Protein AF-A0A850T5Y8-F1 (afdb_monomer_lite)

Secondary structure (DSSP, 8-state):
-HHHHHHHHHHHHHHHHHHHHHHHHHH-TTT-SHHHHHHHHHHHHHHHHHIIIIIHHHHS-S---B-HHHHHHHHHHHHHHHTHHHHHHHHHHHHHHHHHHHHSGGGHHHHHHTBTTS--TT------------TT-----

pLDDT: mean 73.21, std 13.97, range [44.09, 94.5]

Sequence (141 aa):
LLIFALNFIPIVGAISAISLPVILSLVQPEGGGVKTALLALVLLVGAEQTMSSAIEPRLIGKSLNLSPFVILLSLAVWGSLWGFAGMLLAVPITVTVMIILTQFETTRPIAVMLSDSGEIAAIKHAPLRPAQQPPGALGDG

Foldseek 3Di:
DVLLCVLVCVVVVLCCQLVVVLVCLCVDDPRRRPVVSVVSNCVSVVVVCCCVVPVVCVVVPDDPQFDVVQLVVLLVVQCVVPHPSRNSCSVVVSVVVLVVLCVDPVSLVVSLVRGPHSDDPVDPPPPPPPPPPDPDPDDDD

Structure (mmCIF, N/CA/C/O backbone):
data_AF-A0A850T5Y8-F1
#
_entry.id   AF-A0A850T5Y8-F1
#
loop_
_atom_site.group_PDB
_atom_site.id
_atom_site.type_symbol
_atom_site.label_atom_id
_atom_site.label_alt_id
_atom_site.label_comp_id
_atom_site.label_asym_id
_atom_site.label_entity_id
_atom_site.label_seq_id
_atom_site.pdbx_PDB_ins_code
_atom_site.Cartn_x
_atom_site.Cartn_y
_atom_site.Cartn_z
_atom_site.occupancy
_atom_site.B_iso_or_equiv
_atom_site.auth_seq_id
_atom_site.auth_comp_id
_atom_site.auth_asym_id
_atom_site.auth_atom_id
_atom_site.pdbx_PDB_model_num
ATOM 1 N N . LEU A 1 1 ? -12.918 14.336 2.080 1.00 56.47 1 LEU A N 1
ATOM 2 C CA . LEU A 1 1 ? -12.061 14.752 0.944 1.00 56.47 1 LEU A CA 1
ATOM 3 C C . LEU A 1 1 ? -10.573 14.559 1.246 1.00 56.47 1 LEU A C 1
ATOM 5 O O . LEU A 1 1 ? -9.941 13.811 0.519 1.00 56.47 1 LEU A O 1
ATOM 9 N N . LEU A 1 2 ? -10.036 15.108 2.347 1.00 59.91 2 LEU A N 1
ATOM 10 C CA . LEU A 1 2 ? -8.633 14.879 2.750 1.00 59.91 2 LEU A CA 1
ATOM 11 C C . LEU A 1 2 ? -8.287 13.391 2.949 1.00 59.91 2 LEU A C 1
ATOM 13 O O . LEU A 1 2 ? -7.359 12.910 2.323 1.00 59.91 2 LEU A O 1
ATOM 17 N N . ILE A 1 3 ? -9.071 12.634 3.724 1.00 64.06 3 ILE A N 1
ATOM 18 C CA . ILE A 1 3 ? -8.838 11.186 3.948 1.00 64.06 3 ILE A CA 1
ATOM 19 C C . ILE A 1 3 ? -8.867 10.383 2.635 1.00 64.06 3 ILE A C 1
ATOM 21 O O . ILE A 1 3 ? -8.060 9.482 2.438 1.00 64.06 3 ILE A O 1
ATOM 25 N N . PHE A 1 4 ? -9.769 10.741 1.720 1.00 66.19 4 PHE A N 1
ATOM 26 C CA . PHE A 1 4 ? -9.843 10.148 0.384 1.00 66.19 4 PHE A CA 1
ATOM 27 C C . PHE A 1 4 ? -8.575 10.446 -0.429 1.00 66.19 4 PHE A C 1
ATOM 29 O O . PHE A 1 4 ? -7.969 9.526 -0.969 1.00 66.19 4 PHE A O 1
ATOM 36 N N . ALA A 1 5 ? -8.130 11.706 -0.451 1.00 71.69 5 ALA A N 1
ATOM 37 C CA . ALA A 1 5 ? -6.886 12.088 -1.111 1.00 71.69 5 ALA A CA 1
ATOM 38 C C . ALA A 1 5 ? -5.684 11.343 -0.506 1.00 71.69 5 ALA A C 1
ATOM 40 O O . ALA A 1 5 ? -4.894 10.761 -1.238 1.00 71.69 5 ALA A O 1
ATOM 41 N N . LEU A 1 6 ? -5.591 11.271 0.825 1.00 68.44 6 LEU A N 1
ATOM 42 C CA . LEU A 1 6 ? -4.498 10.602 1.532 1.00 68.44 6 LEU A CA 1
ATOM 43 C C . LEU A 1 6 ? -4.461 9.082 1.327 1.00 68.44 6 LEU A C 1
ATOM 45 O O . LEU A 1 6 ? -3.387 8.515 1.450 1.00 68.44 6 LEU A O 1
ATOM 49 N N . ASN A 1 7 ? -5.583 8.412 1.042 1.00 68.06 7 ASN A N 1
ATOM 50 C CA . ASN A 1 7 ? -5.595 6.965 0.777 1.00 68.06 7 ASN A CA 1
ATOM 51 C C . ASN A 1 7 ? -5.276 6.650 -0.696 1.00 68.06 7 ASN A C 1
ATOM 53 O O . ASN A 1 7 ? -4.631 5.655 -1.012 1.00 68.06 7 ASN A O 1
ATOM 57 N N . PHE A 1 8 ? -5.666 7.547 -1.602 1.00 73.44 8 PHE A N 1
ATOM 58 C CA . PHE A 1 8 ? -5.403 7.402 -3.031 1.00 73.44 8 PHE A CA 1
ATOM 59 C C . PHE A 1 8 ? -3.957 7.769 -3.404 1.00 73.44 8 PHE A C 1
ATOM 61 O O . PHE A 1 8 ? -3.374 7.134 -4.278 1.00 73.44 8 PHE A O 1
ATOM 68 N N . ILE A 1 9 ? -3.358 8.756 -2.722 1.00 78.62 9 ILE A N 1
ATOM 69 C CA . ILE A 1 9 ? -1.981 9.221 -2.967 1.00 78.62 9 ILE A CA 1
ATOM 70 C C . ILE A 1 9 ? -0.934 8.101 -2.816 1.00 78.62 9 ILE A C 1
ATOM 72 O O . ILE A 1 9 ? -0.105 7.991 -3.711 1.00 78.62 9 ILE A O 1
ATOM 76 N N . PRO A 1 10 ? -0.943 7.250 -1.774 1.00 74.06 10 PRO A N 1
ATOM 77 C CA . PRO A 1 10 ? 0.001 6.142 -1.647 1.00 74.06 10 PRO A CA 1
ATOM 78 C C . PRO A 1 10 ? -0.132 5.122 -2.777 1.00 74.06 10 PRO A C 1
ATOM 80 O O . PRO A 1 10 ? 0.865 4.744 -3.379 1.00 74.06 10 PRO A O 1
ATOM 83 N N . ILE A 1 11 ? -1.362 4.722 -3.117 1.00 78.12 11 ILE A N 1
ATOM 84 C CA . ILE A 1 11 ? -1.617 3.694 -4.137 1.00 78.12 11 ILE A CA 1
ATOM 85 C C . ILE A 1 11 ? -1.231 4.211 -5.525 1.00 78.12 11 ILE A C 1
ATOM 87 O O . ILE A 1 11 ? -0.486 3.564 -6.259 1.00 78.12 11 ILE A O 1
ATOM 91 N N . VAL A 1 12 ? -1.713 5.400 -5.890 1.00 83.31 12 VAL A N 1
ATOM 92 C CA . VAL A 1 12 ? -1.405 6.010 -7.189 1.00 83.31 12 VAL A CA 1
ATOM 93 C C . VAL A 1 12 ? 0.056 6.441 -7.256 1.00 83.31 12 VAL A C 1
ATOM 95 O O . VAL A 1 12 ? 0.698 6.279 -8.293 1.00 83.31 12 VAL A O 1
ATOM 98 N N . GLY A 1 13 ? 0.602 6.940 -6.150 1.00 82.44 13 GLY A N 1
ATOM 99 C CA . GLY A 1 13 ? 2.004 7.313 -6.003 1.00 82.44 13 GLY A CA 1
ATOM 100 C C . GLY A 1 13 ? 2.933 6.129 -6.241 1.00 82.44 13 GLY A C 1
ATOM 101 O O . GLY A 1 13 ? 3.791 6.222 -7.107 1.00 82.44 13 GLY A O 1
ATOM 102 N N . ALA A 1 14 ? 2.710 4.994 -5.576 1.00 84.81 14 ALA A N 1
ATOM 103 C CA . ALA A 1 14 ? 3.519 3.788 -5.761 1.00 84.81 14 ALA A CA 1
ATOM 104 C C . ALA A 1 14 ? 3.438 3.251 -7.201 1.00 84.81 14 ALA A C 1
ATOM 106 O O . ALA A 1 14 ? 4.459 2.987 -7.838 1.00 84.81 14 ALA A O 1
ATOM 107 N N . ILE A 1 15 ? 2.229 3.167 -7.774 1.00 88.44 15 ILE A N 1
ATOM 108 C CA . ILE A 1 15 ? 2.049 2.709 -9.162 1.00 88.44 15 ILE A CA 1
ATOM 109 C C . ILE A 1 15 ? 2.772 3.643 -10.138 1.00 88.44 15 ILE A C 1
ATOM 111 O O . ILE A 1 15 ? 3.470 3.177 -11.040 1.00 88.44 15 ILE A O 1
ATOM 115 N N . SER A 1 16 ? 2.625 4.958 -9.973 1.00 91.12 16 SER A N 1
ATOM 116 C CA . SER A 1 16 ? 3.268 5.948 -10.844 1.00 91.12 16 SER A CA 1
ATOM 117 C C . SER A 1 16 ? 4.789 5.997 -10.666 1.00 91.12 16 SER A C 1
ATOM 119 O O . SER A 1 16 ? 5.500 6.100 -11.663 1.00 91.12 16 SER A O 1
ATOM 121 N N . ALA A 1 17 ? 5.298 5.828 -9.443 1.00 90.31 17 ALA A N 1
ATOM 122 C CA . ALA A 1 17 ? 6.727 5.792 -9.137 1.00 90.31 17 ALA A CA 1
ATOM 123 C C . ALA A 1 17 ? 7.453 4.614 -9.802 1.00 90.31 17 ALA A C 1
ATOM 125 O O . ALA A 1 17 ? 8.621 4.746 -10.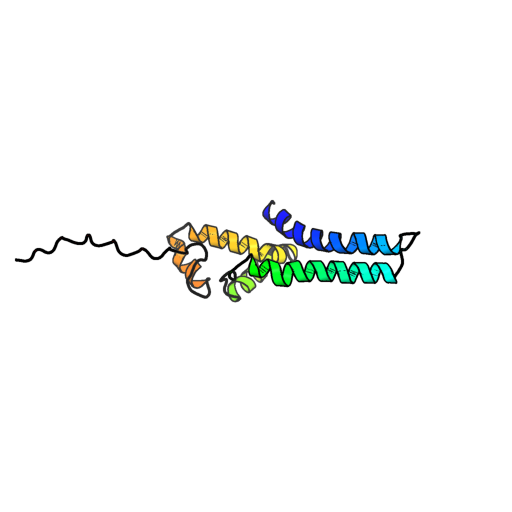155 1.00 90.31 17 ALA A O 1
ATOM 126 N N . ILE A 1 18 ? 6.773 3.484 -10.019 1.00 92.75 18 ILE A N 1
ATOM 127 C CA . ILE A 1 18 ? 7.354 2.319 -10.701 1.00 92.75 18 ILE A CA 1
ATOM 128 C C . ILE A 1 18 ? 7.084 2.366 -12.209 1.00 92.75 18 ILE A C 1
ATOM 130 O O . ILE A 1 18 ? 7.991 2.167 -13.017 1.00 92.75 18 ILE A O 1
ATOM 134 N N . SER A 1 19 ? 5.838 2.625 -12.613 1.00 92.81 19 SER A N 1
ATOM 135 C CA . SER A 1 19 ? 5.427 2.503 -14.019 1.00 92.81 19 SER A CA 1
ATOM 136 C C . SER A 1 19 ? 6.076 3.547 -14.928 1.00 92.81 19 SER A C 1
ATOM 138 O O . SER A 1 19 ? 6.539 3.190 -16.012 1.00 92.81 19 SER A O 1
ATOM 140 N N . LEU A 1 20 ? 6.167 4.811 -14.498 1.00 93.31 20 LEU A N 1
ATOM 141 C CA . LEU A 1 20 ? 6.739 5.878 -15.324 1.00 93.31 20 LEU A CA 1
ATOM 142 C C . LEU A 1 20 ? 8.220 5.614 -15.650 1.00 93.31 20 LEU A C 1
ATOM 144 O O . LEU A 1 20 ? 8.554 5.594 -16.837 1.00 93.31 20 LEU A O 1
ATOM 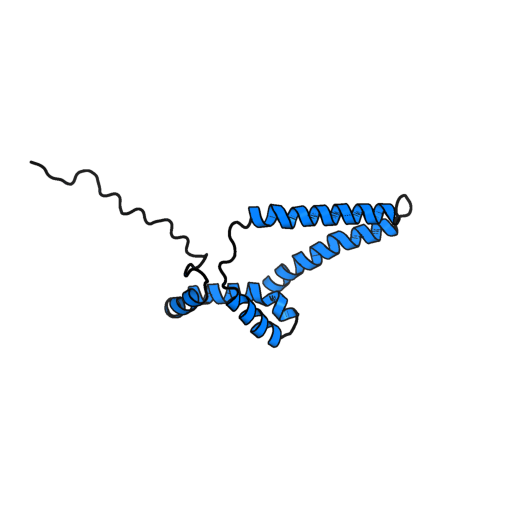148 N N . PRO A 1 21 ? 9.115 5.353 -14.674 1.00 91.56 21 PRO A N 1
ATOM 149 C CA . PRO A 1 21 ? 10.522 5.081 -14.971 1.00 91.56 21 PRO A CA 1
ATOM 150 C C . PRO A 1 21 ? 10.738 3.822 -15.813 1.00 91.56 21 PRO A C 1
ATOM 152 O O . PRO A 1 21 ? 11.615 3.808 -16.675 1.00 91.56 21 PRO A O 1
ATOM 155 N N . VAL A 1 22 ? 9.931 2.775 -15.608 1.00 93.31 22 VAL A N 1
ATOM 156 C CA . VAL A 1 22 ? 10.031 1.527 -16.381 1.00 93.31 22 VAL A CA 1
ATOM 157 C C . VAL A 1 22 ? 9.657 1.756 -17.846 1.00 93.31 22 VAL A C 1
ATOM 159 O O . VAL A 1 22 ? 10.384 1.311 -18.734 1.00 93.31 22 VAL A O 1
ATOM 162 N N . ILE A 1 23 ? 8.577 2.498 -18.115 1.00 93.44 23 ILE A N 1
ATOM 163 C CA . ILE A 1 23 ? 8.181 2.866 -19.483 1.00 93.44 23 ILE A CA 1
ATOM 164 C C . ILE A 1 23 ? 9.248 3.757 -20.125 1.00 93.44 23 ILE A C 1
ATOM 166 O O . ILE A 1 23 ? 9.643 3.516 -21.264 1.00 93.44 23 ILE A O 1
ATOM 170 N N . LEU A 1 24 ? 9.768 4.748 -19.396 1.00 91.81 24 LEU A N 1
ATOM 171 C CA . LEU A 1 24 ? 10.836 5.615 -19.900 1.00 91.81 24 LEU A CA 1
ATOM 172 C C . LEU A 1 24 ? 12.102 4.821 -20.249 1.00 91.81 24 LEU A C 1
ATOM 174 O O . LEU A 1 24 ? 12.710 5.073 -21.287 1.00 91.81 24 LEU A O 1
ATOM 178 N N . SER A 1 25 ? 12.452 3.810 -19.451 1.00 90.06 25 SER A N 1
ATOM 179 C CA . SER A 1 25 ? 13.601 2.938 -19.718 1.00 90.06 25 SER A CA 1
ATOM 180 C C . SER A 1 25 ? 13.431 2.073 -20.977 1.00 90.06 25 SER A C 1
ATOM 182 O O . SER A 1 25 ? 14.426 1.664 -21.573 1.00 90.06 25 SER A O 1
ATOM 184 N N . LEU A 1 26 ? 12.198 1.814 -21.431 1.00 89.62 26 LEU A N 1
ATOM 185 C CA . LEU A 1 26 ? 11.942 1.103 -22.693 1.00 89.62 26 LEU A CA 1
ATOM 186 C C . LEU A 1 26 ? 12.152 1.982 -23.929 1.00 89.62 26 LEU A C 1
ATOM 188 O O . LEU A 1 26 ? 12.552 1.471 -24.971 1.00 89.62 26 LEU A O 1
ATOM 192 N N . VAL A 1 27 ? 11.865 3.281 -23.825 1.00 90.81 27 VAL A N 1
ATOM 193 C CA . VAL A 1 27 ? 11.866 4.215 -24.968 1.00 90.81 27 VAL A CA 1
ATOM 194 C C . VAL A 1 27 ? 13.202 4.966 -25.094 1.00 90.81 27 VAL A C 1
ATOM 196 O O . VAL A 1 27 ? 13.448 5.642 -26.090 1.00 90.81 27 VAL A O 1
ATOM 199 N N . GLN A 1 28 ? 14.088 4.851 -24.100 1.00 87.62 28 GLN A N 1
ATOM 200 C CA . GLN A 1 28 ? 15.330 5.619 -24.042 1.00 87.62 28 GLN A CA 1
ATOM 201 C C . GLN A 1 28 ? 16.330 5.222 -25.157 1.00 87.62 28 GLN A C 1
ATOM 203 O O . GLN A 1 28 ? 16.742 4.062 -25.213 1.00 87.62 28 GLN A O 1
ATOM 208 N N . PRO A 1 29 ? 16.786 6.165 -26.010 1.00 74.88 29 PRO A N 1
ATOM 209 C CA . PRO A 1 29 ? 17.625 5.843 -27.172 1.00 74.88 29 PRO A CA 1
ATOM 210 C C . PRO A 1 29 ? 19.043 5.345 -26.844 1.00 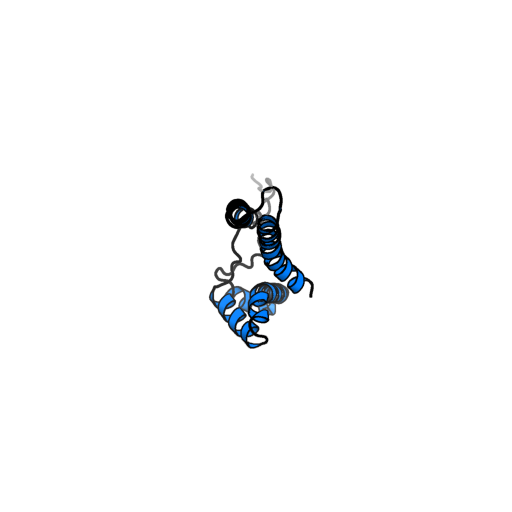74.88 29 PRO A C 1
ATOM 212 O O . PRO A 1 29 ? 19.560 4.476 -27.538 1.00 74.88 29 PRO A O 1
ATOM 215 N N . GLU A 1 30 ? 19.680 5.870 -25.791 1.00 74.44 30 GLU A N 1
ATOM 216 C CA . GLU A 1 30 ? 21.122 5.674 -25.522 1.00 74.44 30 GLU A CA 1
ATOM 217 C C . GLU A 1 30 ? 21.432 4.659 -24.408 1.00 74.44 30 GLU A C 1
ATOM 219 O O . GLU A 1 30 ? 22.352 4.829 -23.613 1.00 74.44 30 GLU A O 1
ATOM 224 N N . GLY A 1 31 ? 20.652 3.584 -24.327 1.00 69.44 31 GLY A N 1
ATOM 225 C CA . GLY A 1 31 ? 20.824 2.561 -23.287 1.00 69.44 31 GLY A CA 1
ATOM 226 C C . GLY A 1 31 ? 19.521 2.011 -22.727 1.00 69.44 31 GLY A C 1
ATOM 227 O O . GLY A 1 31 ? 19.555 1.239 -21.774 1.00 69.44 31 GLY A O 1
ATOM 228 N N . GLY A 1 32 ? 18.381 2.396 -23.302 1.00 73.94 32 GLY A N 1
ATOM 229 C CA . GLY A 1 32 ? 17.094 1.784 -23.014 1.00 73.94 32 GLY A CA 1
ATOM 230 C C . GLY A 1 32 ? 16.910 0.425 -23.685 1.00 73.94 32 GLY A C 1
ATOM 231 O O . GLY A 1 32 ? 17.695 -0.013 -24.529 1.00 73.94 32 GLY A O 1
ATOM 232 N N . GLY A 1 33 ? 15.841 -0.259 -23.289 1.00 86.38 33 GLY A N 1
ATOM 233 C CA . GLY A 1 33 ? 15.457 -1.562 -23.814 1.00 86.38 33 GLY A CA 1
ATOM 234 C C . GLY A 1 33 ? 14.892 -2.493 -22.747 1.00 86.38 33 GLY A C 1
ATOM 235 O O . GLY A 1 33 ? 14.805 -2.171 -21.564 1.00 86.38 33 GLY A O 1
ATOM 236 N N . VAL A 1 34 ? 14.508 -3.700 -23.165 1.00 88.06 34 VAL A N 1
ATOM 237 C CA . VAL A 1 34 ? 13.823 -4.662 -22.282 1.00 88.06 34 VAL A CA 1
ATOM 238 C C . VAL A 1 34 ? 14.685 -5.044 -21.072 1.00 88.06 34 VAL A C 1
ATOM 240 O O . VAL A 1 34 ? 14.167 -5.210 -19.972 1.00 88.06 34 VAL A O 1
ATOM 243 N N . LYS A 1 35 ? 16.010 -5.141 -21.246 1.00 89.81 35 LYS A N 1
ATOM 244 C CA . LYS A 1 35 ? 16.938 -5.517 -20.166 1.00 89.81 35 LYS A CA 1
ATOM 245 C C . LYS A 1 35 ? 17.033 -4.449 -19.072 1.00 89.81 35 LYS A C 1
ATOM 247 O O . LYS A 1 35 ? 16.980 -4.791 -17.895 1.00 89.81 35 LYS A O 1
ATOM 252 N N . THR A 1 36 ? 17.154 -3.175 -19.441 1.00 90.56 36 THR A N 1
ATOM 253 C CA . THR A 1 36 ? 17.223 -2.064 -18.479 1.00 90.56 36 THR A CA 1
ATOM 254 C C . THR A 1 36 ? 15.875 -1.794 -17.830 1.00 90.56 36 THR A C 1
ATOM 256 O O . THR A 1 36 ? 15.830 -1.563 -16.627 1.00 90.56 36 THR A O 1
ATOM 259 N N . ALA A 1 37 ? 14.776 -1.934 -18.575 1.00 91.81 37 ALA A N 1
ATOM 260 C CA . ALA A 1 37 ? 13.430 -1.834 -18.022 1.00 91.81 37 ALA A CA 1
ATOM 261 C C . ALA A 1 37 ? 13.136 -2.940 -16.997 1.00 91.81 37 ALA A C 1
ATOM 263 O O . ALA A 1 37 ? 12.592 -2.656 -15.932 1.00 91.81 37 ALA A O 1
ATOM 264 N N . LEU A 1 38 ? 13.547 -4.186 -17.271 1.00 92.62 38 LEU A N 1
ATOM 265 C CA . LEU A 1 38 ? 13.448 -5.287 -16.306 1.00 92.62 38 LEU A CA 1
ATOM 266 C C . LEU A 1 38 ? 14.300 -5.029 -15.061 1.00 92.62 38 LEU A C 1
ATOM 268 O O . LEU A 1 38 ? 13.831 -5.252 -13.948 1.00 92.62 38 LEU A O 1
ATOM 272 N N . LEU A 1 39 ? 15.528 -4.532 -15.232 1.00 94.00 39 LEU A N 1
ATOM 273 C CA . LEU A 1 39 ? 16.397 -4.187 -14.108 1.00 94.00 39 LEU A CA 1
ATOM 274 C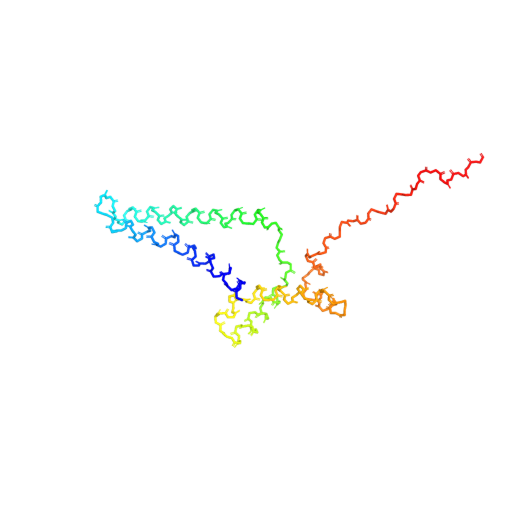 C . LEU A 1 39 ? 15.778 -3.077 -13.244 1.00 94.00 39 LEU A C 1
ATOM 276 O O . LEU A 1 39 ? 15.709 -3.221 -12.026 1.00 94.00 39 LEU A O 1
ATOM 280 N N . ALA A 1 40 ? 15.282 -2.005 -13.868 1.00 92.94 40 ALA A N 1
ATOM 281 C CA . ALA A 1 40 ? 14.603 -0.912 -13.180 1.00 92.94 40 ALA A CA 1
ATOM 282 C C . ALA A 1 40 ? 13.354 -1.406 -12.441 1.00 92.94 40 ALA A C 1
ATOM 284 O O . ALA A 1 40 ? 13.165 -1.066 -11.278 1.00 92.94 40 ALA A O 1
ATOM 285 N N . LEU A 1 41 ? 12.543 -2.259 -13.074 1.00 94.00 41 LEU A N 1
ATOM 286 C CA . LEU A 1 41 ? 11.358 -2.843 -12.452 1.00 94.00 41 LEU A CA 1
ATOM 287 C C . LEU A 1 41 ? 11.722 -3.644 -11.196 1.00 94.00 41 LEU A C 1
ATOM 289 O O . LEU A 1 41 ? 11.133 -3.420 -10.144 1.00 94.00 41 LEU A O 1
ATOM 293 N N . VAL A 1 42 ? 12.707 -4.543 -11.286 1.00 94.50 42 VAL A N 1
ATOM 294 C CA . VAL A 1 42 ? 13.140 -5.369 -10.147 1.00 94.50 42 VAL A CA 1
ATOM 295 C C . VAL A 1 42 ? 13.689 -4.506 -9.013 1.00 94.50 42 VAL A C 1
ATOM 297 O O . VAL A 1 42 ? 13.355 -4.746 -7.855 1.00 94.50 42 VAL A O 1
ATOM 300 N N . LEU A 1 43 ? 14.495 -3.488 -9.325 1.00 94.19 43 LEU A N 1
ATOM 301 C CA . LEU A 1 43 ? 15.066 -2.594 -8.317 1.00 94.19 43 LEU A CA 1
ATOM 302 C C . LEU A 1 43 ? 14.002 -1.720 -7.645 1.00 94.19 43 LEU A C 1
ATOM 304 O O . LEU A 1 43 ? 14.014 -1.597 -6.424 1.00 94.19 43 LEU A O 1
ATOM 308 N N . LEU A 1 44 ? 13.077 -1.143 -8.414 1.00 93.94 44 LEU A N 1
ATOM 309 C CA . LEU A 1 44 ? 12.024 -0.271 -7.889 1.00 93.94 44 LEU A CA 1
ATOM 310 C C . LEU A 1 44 ? 10.995 -1.060 -7.073 1.00 93.94 44 LEU A C 1
ATOM 312 O O . LEU A 1 44 ? 10.675 -0.662 -5.958 1.00 93.94 44 LEU A O 1
ATOM 316 N N . VAL A 1 45 ? 10.540 -2.214 -7.575 1.00 92.19 45 VAL A N 1
ATOM 317 C CA . VAL A 1 45 ? 9.653 -3.112 -6.817 1.00 92.19 45 VAL A CA 1
ATOM 318 C C . VAL A 1 45 ? 10.365 -3.637 -5.573 1.00 92.19 45 VAL A C 1
ATOM 320 O O . VAL A 1 45 ? 9.768 -3.682 -4.504 1.00 92.19 45 VAL A O 1
ATOM 323 N N . GLY A 1 46 ? 11.643 -4.011 -5.683 1.00 90.75 46 GLY A N 1
ATOM 324 C CA . GLY A 1 46 ? 12.450 -4.437 -4.543 1.00 90.75 46 GLY A CA 1
ATOM 325 C C . GLY A 1 46 ? 12.568 -3.345 -3.477 1.00 90.75 46 GLY A C 1
ATOM 326 O O . GLY A 1 46 ? 12.376 -3.626 -2.295 1.00 90.75 46 GLY A O 1
ATOM 327 N N . ALA A 1 47 ? 12.823 -2.099 -3.879 1.00 88.00 47 ALA A N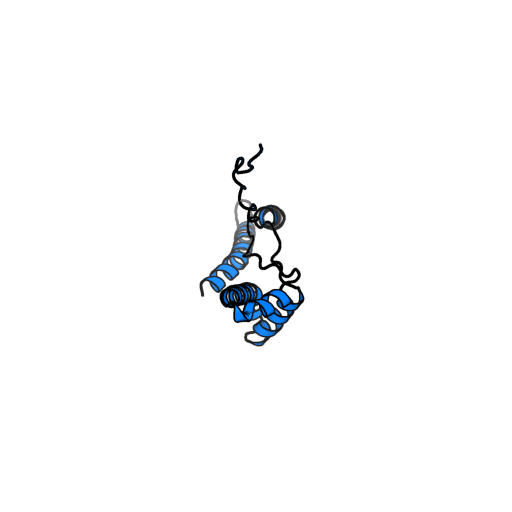 1
ATOM 328 C CA . ALA A 1 47 ? 12.890 -0.956 -2.973 1.00 88.00 47 ALA A CA 1
ATOM 329 C C . ALA A 1 47 ? 11.546 -0.696 -2.272 1.00 88.00 47 ALA A C 1
ATOM 331 O O . ALA A 1 47 ? 11.518 -0.620 -1.044 1.00 88.00 47 ALA A O 1
ATOM 332 N N . GLU A 1 48 ? 10.440 -0.655 -3.022 1.00 87.56 48 GLU A N 1
ATOM 333 C CA . GLU A 1 48 ? 9.078 -0.498 -2.484 1.00 87.56 48 GLU A CA 1
ATOM 334 C C . GLU A 1 48 ? 8.719 -1.630 -1.516 1.00 87.56 48 GLU A C 1
ATOM 336 O O . GLU A 1 48 ? 8.312 -1.382 -0.385 1.00 87.56 48 GLU A O 1
ATOM 341 N N . GLN A 1 49 ? 8.979 -2.885 -1.889 1.00 85.75 49 GLN A N 1
ATOM 342 C CA . GLN A 1 49 ? 8.750 -4.042 -1.020 1.00 85.75 49 GLN A CA 1
ATOM 343 C C . GLN A 1 49 ? 9.565 -3.959 0.273 1.00 85.75 49 GLN A C 1
ATOM 345 O O . GLN A 1 49 ? 9.068 -4.339 1.331 1.00 85.75 49 GLN A O 1
ATOM 350 N N . THR A 1 50 ? 10.803 -3.462 0.214 1.00 84.44 50 THR A N 1
ATOM 351 C CA . THR A 1 50 ? 11.650 -3.292 1.406 1.00 84.44 50 THR A CA 1
ATOM 352 C C . THR A 1 50 ? 11.101 -2.188 2.313 1.00 84.44 50 THR A C 1
ATOM 354 O O . THR A 1 50 ? 11.079 -2.345 3.537 1.00 84.44 50 THR A O 1
ATOM 357 N N . MET A 1 51 ? 10.608 -1.102 1.713 1.00 79.88 51 MET A N 1
ATOM 358 C CA . MET A 1 51 ? 9.948 -0.003 2.412 1.00 79.88 51 MET A CA 1
ATOM 359 C C . MET A 1 51 ? 8.671 -0.491 3.114 1.00 79.88 51 MET A C 1
ATOM 361 O O . MET A 1 51 ? 8.538 -0.361 4.332 1.00 79.88 51 MET A O 1
ATOM 365 N N . SER A 1 52 ? 7.782 -1.168 2.390 1.00 74.25 52 SER A N 1
ATOM 366 C CA . SER A 1 52 ? 6.491 -1.591 2.936 1.00 74.25 52 SER A CA 1
ATOM 367 C C . SER A 1 52 ? 6.560 -2.823 3.837 1.00 74.25 52 SER A C 1
ATOM 369 O O . SER A 1 52 ? 5.844 -2.912 4.828 1.00 74.25 52 SER A O 1
ATOM 371 N N . SER A 1 53 ? 7.452 -3.779 3.570 1.00 74.62 53 SER A N 1
ATOM 372 C CA . SER A 1 53 ? 7.492 -5.030 4.347 1.00 74.62 53 SER A CA 1
ATOM 373 C C . SER A 1 53 ? 8.284 -4.922 5.651 1.00 74.62 53 SER A C 1
ATOM 375 O O . SER A 1 53 ? 8.009 -5.665 6.590 1.00 74.62 53 SER A O 1
ATOM 377 N N . ALA A 1 54 ? 9.290 -4.045 5.732 1.00 64.62 54 ALA A N 1
ATOM 378 C CA . ALA A 1 54 ? 10.207 -4.002 6.877 1.00 64.62 54 ALA A CA 1
ATOM 379 C C . ALA A 1 54 ? 10.170 -2.681 7.647 1.00 64.62 54 ALA A C 1
ATOM 381 O O . ALA A 1 54 ? 10.346 -2.687 8.867 1.00 64.62 54 ALA A O 1
ATOM 382 N N . ILE A 1 55 ? 9.974 -1.559 6.954 1.00 62.53 55 ILE A N 1
ATOM 383 C CA . ILE A 1 55 ? 10.041 -0.227 7.562 1.00 62.53 55 ILE A CA 1
ATOM 384 C C . ILE A 1 55 ? 8.669 0.153 8.124 1.00 62.53 55 ILE A C 1
ATOM 386 O O . ILE A 1 55 ? 8.582 0.532 9.292 1.00 62.53 55 ILE A O 1
ATOM 390 N N . GLU A 1 56 ? 7.591 -0.055 7.366 1.00 66.81 56 GLU A N 1
ATOM 391 C CA . GLU A 1 56 ? 6.226 0.245 7.820 1.00 66.81 56 GLU A CA 1
ATOM 392 C C . GLU A 1 56 ? 5.816 -0.483 9.113 1.00 66.81 56 GLU A C 1
ATOM 394 O O . GLU A 1 56 ? 5.444 0.210 10.059 1.00 66.81 56 GLU A O 1
ATOM 399 N N . PRO A 1 57 ? 5.931 -1.820 9.263 1.00 63.53 57 PRO A N 1
ATOM 400 C CA . PRO A 1 57 ? 5.520 -2.492 10.501 1.00 63.53 57 PRO A CA 1
ATOM 401 C C . PRO A 1 57 ? 6.441 -2.192 11.692 1.00 63.53 57 PRO A C 1
ATOM 403 O O . PRO A 1 57 ? 6.018 -2.296 12.843 1.00 63.53 57 PRO A O 1
ATOM 406 N N . ARG A 1 58 ? 7.703 -1.810 11.441 1.00 63.03 58 ARG A N 1
ATOM 407 C CA . ARG A 1 58 ? 8.632 -1.394 12.503 1.00 63.03 58 ARG A CA 1
ATOM 408 C C . ARG A 1 58 ? 8.362 0.027 12.995 1.00 63.03 58 ARG A C 1
ATOM 410 O O . ARG A 1 58 ? 8.585 0.285 14.174 1.00 63.03 58 ARG A O 1
ATOM 417 N N . LEU A 1 59 ? 7.880 0.929 12.134 1.00 60.06 59 LEU A N 1
ATOM 418 C CA . LEU A 1 59 ? 7.434 2.269 12.540 1.00 60.06 59 LEU A CA 1
ATOM 419 C C . LEU A 1 59 ? 6.012 2.258 13.116 1.00 60.06 59 LEU A C 1
ATOM 421 O O . LEU A 1 59 ? 5.743 2.926 14.112 1.00 60.06 59 LEU A O 1
ATOM 425 N N . ILE A 1 60 ? 5.105 1.491 12.513 1.00 65.94 60 ILE A N 1
ATOM 426 C CA . ILE A 1 60 ? 3.704 1.337 12.918 1.00 65.94 60 ILE A CA 1
ATOM 427 C C . ILE A 1 60 ? 3.643 0.147 13.879 1.00 65.94 60 ILE A C 1
ATOM 429 O O . ILE A 1 60 ? 3.105 -0.923 13.603 1.00 65.94 60 ILE A O 1
ATOM 433 N N . GLY A 1 61 ? 4.294 0.318 15.027 1.00 51.72 61 GLY A N 1
ATOM 434 C CA . GLY A 1 61 ? 4.251 -0.657 16.101 1.00 51.72 61 GLY A CA 1
ATOM 435 C C . GLY A 1 61 ? 2.815 -0.842 16.594 1.00 51.72 61 GLY A C 1
ATOM 436 O O . GLY A 1 61 ? 2.230 0.075 17.165 1.00 51.72 61 GLY A O 1
ATOM 437 N N . LYS A 1 62 ? 2.315 -2.072 16.458 1.00 55.28 62 LYS A N 1
ATOM 438 C CA . LYS A 1 62 ? 1.056 -2.611 17.001 1.00 55.28 62 LYS A CA 1
ATOM 439 C C . LYS A 1 62 ? -0.163 -2.448 16.082 1.00 55.28 62 LYS A C 1
ATOM 441 O O . LYS A 1 62 ? -0.642 -1.358 15.789 1.00 55.28 62 LYS A O 1
ATOM 446 N N . SER A 1 63 ? -0.663 -3.611 15.676 1.00 53.69 63 SER A N 1
ATOM 447 C CA . SER A 1 63 ? -1.885 -3.854 14.921 1.00 53.69 63 SER A CA 1
ATOM 448 C C . SER A 1 63 ? -3.070 -3.034 15.435 1.00 53.69 63 SER A C 1
ATOM 450 O O . SER A 1 63 ? -3.330 -2.964 16.640 1.00 53.69 63 SER A O 1
ATOM 452 N N . LEU A 1 64 ? -3.821 -2.455 14.493 1.00 53.41 64 LEU A N 1
ATOM 453 C CA . LEU A 1 64 ? -5.180 -1.977 14.729 1.00 53.41 64 LEU A CA 1
ATOM 454 C C . LEU A 1 64 ? -5.957 -3.149 15.340 1.00 53.41 64 LEU A C 1
ATOM 456 O O . LEU A 1 64 ? -6.189 -4.150 14.669 1.00 53.41 64 LEU A O 1
ATOM 460 N N . ASN A 1 65 ? -6.281 -3.058 16.630 1.00 52.22 65 ASN A N 1
ATOM 461 C CA . ASN A 1 65 ? -6.951 -4.094 17.424 1.00 52.22 65 ASN A CA 1
ATOM 462 C C . ASN A 1 65 ? -8.448 -4.202 17.048 1.00 52.22 65 ASN A C 1
ATOM 464 O O . ASN A 1 65 ? -9.342 -4.117 17.887 1.00 52.22 65 ASN A O 1
ATOM 468 N N . LEU A 1 66 ? -8.726 -4.282 15.747 1.00 57.53 66 LEU A N 1
ATOM 469 C CA . LEU A 1 66 ? -10.059 -4.380 15.176 1.00 57.53 66 LEU A CA 1
ATOM 470 C C . LEU A 1 66 ? -10.373 -5.855 14.961 1.00 57.53 66 LEU A C 1
ATOM 472 O O . LEU A 1 66 ? -9.626 -6.550 14.272 1.00 57.53 66 LEU A O 1
ATOM 476 N N . SER A 1 67 ? -11.487 -6.320 15.528 1.00 66.50 67 SER A N 1
ATOM 477 C CA . SER A 1 67 ? -11.953 -7.681 15.281 1.00 66.50 67 SER A CA 1
ATOM 478 C C . SER A 1 67 ? -12.162 -7.882 13.768 1.00 66.50 67 SER A C 1
ATOM 480 O O . SER A 1 67 ? -12.779 -7.021 13.124 1.00 66.50 67 SER A O 1
ATOM 482 N N . PRO A 1 68 ? -11.698 -9.000 13.175 1.00 71.00 68 PRO A N 1
ATOM 483 C CA . PRO A 1 68 ? -11.892 -9.302 11.753 1.00 71.00 68 PRO A CA 1
ATOM 484 C C . PRO A 1 68 ? -13.354 -9.185 11.306 1.00 71.00 68 PRO A C 1
ATOM 486 O O . PRO A 1 68 ? -13.640 -8.787 10.178 1.00 71.00 68 PRO A O 1
ATOM 489 N N . PHE A 1 69 ? -14.290 -9.457 12.218 1.00 77.19 69 PHE A N 1
ATOM 490 C CA . PHE A 1 69 ? -15.721 -9.307 11.985 1.00 77.19 69 PHE A CA 1
ATOM 491 C C . PHE A 1 69 ? -16.129 -7.861 11.663 1.00 77.19 69 PHE A C 1
ATOM 493 O O . PHE A 1 69 ? -16.914 -7.626 10.749 1.00 77.19 69 PHE A O 1
ATOM 500 N N . VAL A 1 70 ? -15.563 -6.877 12.365 1.00 74.12 70 VAL A N 1
ATOM 501 C CA . VAL A 1 70 ? -15.853 -5.450 12.150 1.00 74.12 70 VAL A CA 1
ATOM 502 C C . VAL A 1 70 ? -15.320 -4.978 10.804 1.00 74.12 70 VAL A C 1
ATOM 504 O O . VAL A 1 70 ? -15.973 -4.186 10.126 1.00 74.12 70 VAL A O 1
ATOM 507 N N . ILE A 1 71 ? -14.164 -5.496 10.387 1.00 78.81 71 ILE A N 1
ATOM 508 C CA . ILE A 1 71 ? -13.591 -5.218 9.067 1.00 78.81 71 ILE A CA 1
ATOM 509 C C . ILE A 1 71 ? -14.513 -5.771 7.975 1.00 78.81 71 ILE A C 1
ATOM 511 O O . ILE A 1 71 ? -14.861 -5.044 7.048 1.00 78.81 71 ILE A O 1
ATOM 515 N N . LEU A 1 72 ? -14.972 -7.019 8.108 1.00 84.25 72 LEU A N 1
ATOM 516 C CA . LEU A 1 72 ? -15.900 -7.637 7.156 1.00 84.25 72 LEU A CA 1
ATOM 517 C C . LEU A 1 72 ? -17.246 -6.901 7.094 1.00 84.25 72 LEU A C 1
ATOM 519 O O . LEU A 1 72 ? -17.741 -6.617 6.004 1.00 84.25 72 LEU A O 1
ATOM 523 N N . LEU A 1 73 ? -17.816 -6.542 8.247 1.00 84.00 73 LEU A N 1
ATOM 524 C CA . LEU A 1 73 ? -19.062 -5.781 8.326 1.00 84.00 73 LEU A CA 1
ATOM 525 C C . LEU A 1 73 ? -18.912 -4.398 7.681 1.00 84.00 73 LEU A C 1
ATOM 527 O O . LEU A 1 73 ? -19.766 -3.976 6.908 1.00 84.00 73 LEU A O 1
ATOM 531 N N . SER A 1 74 ? -17.808 -3.710 7.968 1.00 82.81 74 SER A N 1
ATOM 532 C CA . SER A 1 74 ? -17.473 -2.419 7.372 1.00 82.81 74 SER A CA 1
ATOM 533 C C . SER A 1 74 ? -17.370 -2.510 5.849 1.00 82.81 74 SER A C 1
ATOM 535 O O . SER A 1 74 ? -17.994 -1.720 5.141 1.00 82.81 74 SER A O 1
ATOM 537 N N . LEU A 1 75 ? -16.651 -3.511 5.334 1.00 86.19 75 LEU A N 1
ATOM 538 C CA . LEU A 1 75 ? -16.525 -3.751 3.897 1.00 86.19 75 LEU A CA 1
ATOM 539 C C . LEU A 1 75 ? -17.877 -4.051 3.244 1.00 86.19 75 LEU A C 1
ATOM 541 O O . LEU A 1 75 ? -18.145 -3.539 2.162 1.00 86.19 75 LEU A O 1
ATOM 545 N N . ALA A 1 76 ? -18.745 -4.824 3.899 1.00 87.38 76 ALA A N 1
ATOM 546 C CA . ALA A 1 76 ? -20.081 -5.122 3.392 1.00 87.38 76 ALA A CA 1
ATOM 547 C C . ALA A 1 76 ? -20.981 -3.874 3.362 1.00 87.38 76 ALA A C 1
ATOM 549 O O . ALA A 1 76 ? -21.628 -3.602 2.350 1.00 87.38 76 ALA A O 1
ATOM 550 N N . VAL A 1 77 ? -20.995 -3.086 4.442 1.00 86.56 77 VAL A N 1
ATOM 551 C CA . VAL A 1 77 ? -21.816 -1.870 4.554 1.00 86.56 77 VAL A CA 1
ATOM 552 C C . VAL A 1 77 ? -21.343 -0.801 3.571 1.00 86.56 77 VAL A C 1
ATOM 554 O O . VAL A 1 77 ? -22.128 -0.314 2.759 1.00 86.56 77 VAL A O 1
ATOM 557 N N . TRP A 1 78 ? -20.054 -0.453 3.592 1.00 83.94 78 TRP A N 1
AT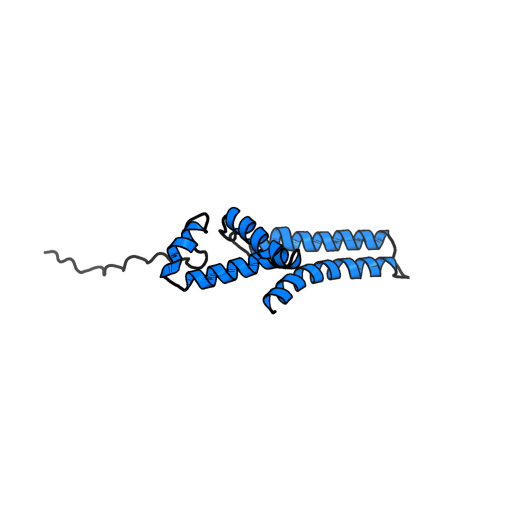OM 558 C CA . TRP A 1 78 ? -19.514 0.589 2.717 1.00 83.94 78 TRP A CA 1
ATOM 559 C C . TRP A 1 78 ? -19.392 0.131 1.267 1.00 83.94 78 TRP A C 1
ATOM 561 O O . TRP A 1 78 ? -19.639 0.925 0.362 1.00 83.94 78 TRP A O 1
ATOM 571 N N . GLY A 1 79 ? -19.059 -1.137 1.026 1.00 87.50 79 GLY A N 1
ATOM 572 C CA . GLY A 1 79 ? -19.035 -1.715 -0.315 1.00 87.50 79 GLY A CA 1
ATOM 573 C C . GLY A 1 79 ? -20.413 -1.722 -0.977 1.00 87.50 79 GLY A C 1
ATOM 574 O O . GLY A 1 79 ? -20.510 -1.447 -2.168 1.00 87.50 79 GLY A O 1
ATOM 575 N N . SER A 1 80 ? -21.488 -1.943 -0.216 1.00 87.81 80 SER A N 1
ATOM 576 C CA . SER A 1 80 ? -22.863 -1.877 -0.733 1.00 87.81 80 SER A CA 1
ATOM 577 C C . SER A 1 80 ? -23.301 -0.450 -1.105 1.00 87.81 80 SER A C 1
ATOM 579 O O . SER A 1 80 ? -24.006 -0.258 -2.092 1.00 87.81 80 SER A O 1
ATOM 581 N N . LEU A 1 81 ? -22.845 0.571 -0.367 1.00 87.56 81 LEU A N 1
ATOM 582 C CA . LEU A 1 81 ? -23.271 1.964 -0.575 1.00 87.56 81 LEU A CA 1
ATOM 583 C C . LEU A 1 81 ? -22.769 2.585 -1.889 1.00 87.56 81 LEU A C 1
ATOM 585 O O . LEU A 1 81 ? -23.496 3.331 -2.540 1.00 87.56 81 LEU A O 1
ATOM 589 N N . TRP A 1 82 ? -21.521 2.312 -2.267 1.00 86.12 82 TRP A N 1
ATOM 590 C CA . TRP A 1 82 ? -20.858 2.962 -3.413 1.00 86.12 82 TRP A CA 1
ATOM 591 C C . TRP A 1 82 ? -19.811 2.066 -4.106 1.00 86.12 82 TRP A C 1
ATOM 593 O O . TRP A 1 82 ? -18.956 2.541 -4.855 1.00 86.12 82 TRP A O 1
ATOM 603 N N . GLY A 1 83 ? -19.871 0.750 -3.887 1.00 85.88 83 GLY A N 1
ATOM 604 C CA . GLY A 1 83 ? -19.060 -0.239 -4.600 1.00 85.88 83 GLY A CA 1
ATOM 605 C C . GLY A 1 83 ? -17.588 -0.257 -4.179 1.00 85.88 83 GLY A C 1
ATOM 606 O O . GLY A 1 83 ? -17.244 -0.156 -3.000 1.00 85.88 83 GLY A O 1
ATOM 607 N N . PHE A 1 84 ? -16.692 -0.384 -5.165 1.00 78.94 84 PHE A N 1
ATOM 608 C CA . PHE A 1 84 ? -15.243 -0.505 -4.950 1.00 78.94 84 PHE A CA 1
ATOM 609 C C . PHE A 1 84 ? -14.637 0.687 -4.201 1.00 78.94 84 PHE A C 1
ATOM 611 O O . PHE A 1 84 ? -13.818 0.504 -3.302 1.00 78.94 84 PHE A O 1
ATOM 618 N N . ALA A 1 85 ? -15.102 1.903 -4.502 1.00 79.81 85 ALA A N 1
ATOM 619 C CA . ALA A 1 85 ? -14.676 3.103 -3.788 1.00 79.81 85 ALA A CA 1
ATOM 620 C C . ALA A 1 85 ? -15.006 3.027 -2.284 1.00 79.81 85 ALA A C 1
ATOM 622 O O . ALA A 1 85 ? -14.208 3.460 -1.456 1.00 79.81 85 ALA A O 1
ATOM 623 N N . GLY A 1 86 ? -16.139 2.416 -1.919 1.00 81.06 86 GLY A N 1
ATOM 624 C CA . GLY A 1 86 ? -16.514 2.178 -0.525 1.00 81.06 86 GLY A CA 1
ATOM 625 C C . GLY A 1 86 ? -15.607 1.208 0.199 1.00 81.06 86 GLY A C 1
ATOM 626 O O . GLY A 1 86 ? -15.253 1.450 1.348 1.00 81.06 86 GLY A O 1
ATOM 627 N N . MET A 1 87 ? -15.199 0.139 -0.483 1.00 83.56 87 MET A N 1
ATOM 628 C CA . MET A 1 87 ? -14.294 -0.858 0.086 1.00 83.56 87 MET A CA 1
ATOM 629 C C . MET A 1 87 ? -12.913 -0.264 0.389 1.00 83.56 87 MET A C 1
ATOM 631 O O . MET A 1 87 ? -12.364 -0.530 1.455 1.00 83.56 87 MET A O 1
ATOM 635 N N . LEU A 1 88 ? -12.390 0.610 -0.480 1.00 81.25 88 LEU A N 1
ATOM 636 C CA . LEU A 1 88 ? -11.120 1.311 -0.238 1.00 81.25 88 LEU A CA 1
ATOM 637 C C . LEU A 1 88 ? -11.177 2.248 0.979 1.00 81.25 88 LEU A C 1
ATOM 639 O O . LEU A 1 88 ? -10.196 2.403 1.704 1.00 81.25 88 LEU A O 1
ATOM 643 N N . LEU A 1 89 ? -12.333 2.868 1.225 1.00 82.56 89 LEU A N 1
ATOM 644 C CA . LEU A 1 89 ? -12.517 3.831 2.315 1.00 82.56 89 LEU A CA 1
ATOM 645 C C . LEU A 1 89 ? -13.059 3.209 3.608 1.00 82.56 89 LEU A C 1
ATOM 647 O O . LEU A 1 89 ? -13.118 3.892 4.631 1.00 82.56 89 LEU A O 1
ATOM 651 N N . ALA A 1 90 ? -13.428 1.930 3.587 1.00 81.62 90 ALA A N 1
ATOM 652 C CA . ALA A 1 90 ? -14.080 1.243 4.696 1.00 81.62 90 ALA A CA 1
ATOM 653 C C . ALA A 1 90 ? -13.265 1.336 5.997 1.00 81.62 90 ALA A C 1
ATOM 655 O O . ALA A 1 90 ? -13.781 1.749 7.034 1.00 81.62 90 ALA A O 1
ATOM 656 N N . VAL A 1 91 ? -11.963 1.044 5.923 1.00 78.88 91 VAL A N 1
ATOM 657 C CA . VAL A 1 91 ? -11.051 1.063 7.078 1.00 78.88 91 VAL A CA 1
ATOM 658 C C . VAL A 1 91 ? -10.939 2.457 7.717 1.00 78.88 91 VAL A C 1
ATOM 660 O O . VAL A 1 91 ? -11.259 2.580 8.902 1.00 78.88 91 VAL A O 1
ATOM 663 N N . PRO A 1 92 ? -10.538 3.530 7.002 1.00 75.31 92 PRO A N 1
ATOM 664 C CA . PRO A 1 92 ? -10.396 4.847 7.621 1.00 75.31 92 PRO A CA 1
ATOM 665 C C . PRO A 1 92 ? -11.731 5.435 8.092 1.00 75.31 92 PRO A C 1
ATOM 667 O O . PRO A 1 92 ? -11.764 6.109 9.125 1.00 75.31 92 PRO A O 1
ATOM 670 N N . ILE A 1 93 ? -12.840 5.166 7.391 1.00 81.00 93 ILE A N 1
ATOM 671 C CA . ILE A 1 93 ? -14.166 5.611 7.832 1.00 81.00 93 ILE A CA 1
ATOM 672 C C . ILE A 1 93 ? -14.561 4.886 9.121 1.00 81.00 93 ILE A C 1
ATOM 674 O O . ILE A 1 93 ? -14.950 5.539 10.086 1.00 81.00 93 ILE A O 1
ATOM 678 N N . THR A 1 94 ? -14.408 3.562 9.187 1.00 81.00 94 THR A N 1
ATOM 679 C CA . THR A 1 94 ? -14.741 2.783 10.388 1.00 81.00 94 THR A CA 1
ATOM 680 C C . THR A 1 94 ? -13.896 3.174 11.588 1.00 81.00 94 THR A C 1
ATOM 682 O O . THR A 1 94 ? -14.444 3.329 12.676 1.00 81.00 94 THR A O 1
ATOM 685 N N . VAL A 1 95 ? -12.597 3.412 11.405 1.00 74.19 95 VAL A N 1
ATOM 686 C CA . VAL A 1 95 ? -11.733 3.921 12.480 1.00 74.19 95 VAL A CA 1
ATOM 687 C C . VAL A 1 95 ? -12.205 5.299 12.951 1.00 74.19 95 VAL A C 1
ATOM 689 O O . VAL A 1 95 ? -12.297 5.536 14.152 1.00 74.19 95 VAL A O 1
ATOM 692 N N . THR A 1 96 ? -12.577 6.191 12.030 1.00 79.12 96 THR A N 1
ATOM 693 C CA . THR A 1 96 ? -13.099 7.525 12.375 1.00 79.12 96 THR A CA 1
ATOM 694 C C . THR A 1 96 ? -14.400 7.432 13.174 1.00 79.12 96 THR A C 1
ATOM 696 O O . THR A 1 96 ? -14.531 8.066 14.219 1.00 79.12 96 THR A O 1
ATOM 699 N N . VAL A 1 97 ? -15.345 6.603 12.721 1.00 77.50 97 VAL A N 1
ATOM 700 C CA . VAL A 1 97 ? -16.612 6.349 13.424 1.00 77.50 97 VAL A CA 1
ATOM 701 C C . VAL A 1 97 ? -16.346 5.772 14.811 1.00 77.50 97 VAL A C 1
ATOM 703 O O . VAL A 1 97 ? -16.933 6.235 15.785 1.00 77.50 97 VAL A O 1
ATOM 706 N N . MET A 1 98 ? -15.419 4.820 14.924 1.00 70.06 98 MET A N 1
ATOM 707 C CA . MET A 1 98 ? -15.032 4.234 16.204 1.00 70.06 98 MET A CA 1
ATOM 708 C C . MET A 1 98 ? -14.482 5.299 17.163 1.00 70.06 98 MET A C 1
ATOM 710 O O . MET A 1 98 ? -14.939 5.374 18.300 1.00 70.06 98 MET A O 1
ATOM 714 N N . ILE A 1 99 ? -13.570 6.166 16.706 1.00 71.44 99 ILE A N 1
ATOM 715 C CA . ILE A 1 99 ? -13.014 7.265 17.514 1.00 71.44 99 ILE A CA 1
ATOM 716 C C . ILE A 1 99 ? -14.132 8.192 18.006 1.00 71.44 99 ILE A C 1
ATOM 718 O O . ILE A 1 99 ? -14.182 8.498 19.195 1.00 71.44 99 ILE A O 1
ATOM 722 N N . ILE A 1 100 ? -15.063 8.586 17.135 1.00 74.38 100 ILE A N 1
ATOM 723 C CA . ILE A 1 100 ? -16.197 9.444 17.513 1.00 74.38 100 ILE A CA 1
ATOM 724 C C . ILE A 1 100 ? -17.070 8.756 18.570 1.00 74.38 100 ILE A C 1
ATOM 726 O O . ILE A 1 100 ? -17.386 9.361 19.591 1.00 74.38 100 ILE A O 1
ATOM 730 N N . LEU A 1 101 ? -17.410 7.478 18.381 1.00 67.75 101 LEU A N 1
ATOM 731 C CA . LEU A 1 101 ? -18.212 6.710 19.341 1.00 67.75 101 LEU A CA 1
ATOM 732 C C . LEU A 1 101 ? -17.520 6.549 20.701 1.00 67.75 101 LEU A C 1
ATOM 734 O O . LEU A 1 101 ? -18.205 6.447 21.718 1.00 67.75 101 LEU A O 1
ATOM 738 N N . THR A 1 102 ? -16.183 6.556 20.737 1.00 65.12 102 THR A N 1
ATOM 739 C CA . THR A 1 102 ? -15.415 6.505 21.993 1.00 65.12 102 THR A CA 1
ATOM 740 C C . THR A 1 102 ? -15.407 7.820 22.771 1.00 65.12 102 THR A C 1
ATOM 742 O O . THR A 1 102 ? -15.110 7.800 23.963 1.00 65.12 102 THR A O 1
ATOM 745 N N . GLN A 1 103 ? -15.752 8.948 22.137 1.00 67.12 103 GLN A N 1
ATOM 746 C CA . GLN A 1 103 ? -15.893 10.238 22.825 1.00 67.12 103 GLN A CA 1
ATOM 747 C C . GLN A 1 103 ? -17.192 10.331 23.641 1.00 67.12 103 GLN A C 1
ATOM 749 O O . GLN A 1 103 ? -17.279 11.149 24.552 1.00 67.12 103 GLN A O 1
ATOM 754 N N . PHE A 1 104 ? -18.191 9.489 23.352 1.00 67.31 104 PHE A N 1
ATOM 755 C CA . PHE A 1 104 ? -19.449 9.447 24.094 1.00 67.31 104 PHE A CA 1
ATOM 756 C C . PHE A 1 104 ? -19.445 8.283 25.094 1.00 67.31 104 PHE A C 1
ATOM 758 O O . PHE A 1 104 ? -19.405 7.112 24.712 1.00 67.31 104 PHE A O 1
ATOM 765 N N . GLU A 1 105 ? -19.523 8.595 26.392 1.00 54.25 105 GLU A N 1
ATOM 766 C CA . GLU A 1 105 ? -19.472 7.596 27.474 1.00 54.25 105 GLU A CA 1
ATOM 767 C C . GLU A 1 105 ? -20.605 6.554 27.387 1.00 54.25 105 GLU A C 1
ATOM 769 O O . GLU A 1 105 ? -20.412 5.396 27.755 1.00 54.25 105 GLU A O 1
ATOM 774 N N . THR A 1 106 ? -21.755 6.921 26.811 1.00 56.22 106 THR A N 1
ATOM 775 C CA . THR A 1 106 ? -22.928 6.044 26.637 1.00 56.22 106 THR A CA 1
ATOM 776 C C . THR A 1 106 ? -22.723 4.927 25.600 1.00 56.22 106 THR A C 1
ATOM 778 O O . THR A 1 106 ? -23.321 3.862 25.731 1.00 56.22 106 THR A O 1
ATOM 781 N N . THR A 1 107 ? -21.863 5.112 24.590 1.00 57.03 107 THR A N 1
ATOM 782 C CA . THR A 1 107 ? -21.585 4.114 23.526 1.00 57.03 107 THR A CA 1
ATOM 783 C C . THR A 1 107 ? -20.307 3.306 23.751 1.00 57.03 107 THR A C 1
ATOM 785 O O . THR A 1 107 ? -20.003 2.386 22.988 1.00 57.03 107 THR A O 1
ATOM 788 N N . ARG A 1 108 ? -19.583 3.590 24.837 1.00 58.50 108 ARG A N 1
ATOM 789 C CA . ARG A 1 108 ? -18.362 2.885 25.249 1.00 58.50 108 ARG A CA 1
ATOM 790 C C . ARG A 1 108 ? -18.521 1.355 25.363 1.00 58.50 108 ARG A C 1
ATOM 792 O O . ARG A 1 108 ? -17.615 0.661 24.909 1.00 58.50 108 ARG A O 1
ATOM 799 N N . PRO A 1 109 ? -19.642 0.794 25.871 1.00 59.12 109 PRO A N 1
ATOM 800 C CA . PRO A 1 109 ? -19.828 -0.661 25.944 1.00 59.12 109 PRO A CA 1
ATOM 801 C C . PRO A 1 109 ? -19.898 -1.333 24.564 1.00 59.12 109 PRO A C 1
ATOM 803 O O . PRO A 1 109 ? -19.359 -2.419 24.373 1.00 59.12 109 PRO A O 1
ATOM 806 N N . ILE A 1 110 ? -20.509 -0.663 23.582 1.00 60.81 110 ILE A N 1
ATOM 807 C CA . ILE A 1 110 ? -20.635 -1.163 22.204 1.00 60.81 110 ILE A CA 1
ATOM 808 C C . ILE A 1 110 ? -19.265 -1.144 21.514 1.00 60.81 110 ILE A C 1
ATOM 810 O O . ILE A 1 110 ? -18.909 -2.089 20.816 1.00 60.81 110 ILE A O 1
ATOM 814 N N . ALA A 1 111 ? -18.460 -0.106 21.759 1.00 58.53 111 ALA A N 1
ATOM 815 C CA . ALA A 1 111 ? -17.096 -0.016 21.237 1.00 58.53 111 ALA A CA 1
ATOM 816 C C . ALA A 1 111 ? -16.166 -1.110 21.800 1.00 58.53 111 ALA A C 1
ATOM 818 O O . ALA A 1 111 ? -15.321 -1.617 21.066 1.00 58.53 111 ALA A O 1
ATOM 819 N N . VAL A 1 112 ? -16.344 -1.495 23.069 1.00 62.47 112 VAL A N 1
ATOM 820 C CA . VAL A 1 112 ? -15.599 -2.589 23.723 1.00 62.47 112 VAL A CA 1
ATOM 821 C C . VAL A 1 112 ? -16.012 -3.959 23.177 1.00 62.47 112 VAL A C 1
ATOM 823 O O . VAL A 1 112 ? -15.153 -4.804 22.978 1.00 62.47 112 VAL A O 1
ATOM 826 N N . MET A 1 113 ? -17.295 -4.175 22.864 1.00 62.84 113 MET A N 1
ATOM 827 C CA . MET A 1 113 ? -17.758 -5.417 22.217 1.00 62.84 113 MET A CA 1
ATOM 828 C C . MET A 1 113 ? -17.281 -5.565 20.764 1.00 62.84 113 MET A C 1
ATOM 830 O O . MET A 1 113 ? -17.206 -6.676 20.248 1.00 62.84 113 MET A O 1
ATOM 834 N N . LEU A 1 114 ? -16.986 -4.449 20.095 1.00 61.38 114 LEU A N 1
ATOM 835 C CA . LEU A 1 114 ? -16.471 -4.416 18.724 1.00 61.38 114 LEU A CA 1
ATOM 836 C C . LEU A 1 114 ? -14.932 -4.491 18.660 1.00 61.38 114 LEU A C 1
ATOM 838 O O . LEU A 1 114 ? -14.383 -4.688 17.572 1.00 61.38 114 LEU A O 1
ATOM 842 N N . SER A 1 115 ? -14.225 -4.337 19.787 1.00 59.22 115 SER A N 1
ATOM 843 C CA . SER A 1 115 ? -12.776 -4.548 19.861 1.00 59.22 115 SER A CA 1
ATOM 844 C C . SER A 1 115 ? -12.463 -5.972 20.327 1.00 59.22 115 SER A C 1
ATOM 846 O O . SER A 1 115 ? -13.124 -6.520 21.201 1.00 59.22 115 SER A O 1
ATOM 848 N N . ASP A 1 116 ? -11.458 -6.596 19.714 1.00 56.19 116 ASP A N 1
ATOM 849 C CA . ASP A 1 116 ? -11.138 -8.020 19.919 1.00 56.19 116 ASP A CA 1
ATOM 850 C C . ASP A 1 116 ? -10.597 -8.324 21.334 1.00 56.19 116 ASP A C 1
ATOM 852 O O . ASP A 1 116 ? -10.680 -9.446 21.824 1.00 56.19 116 ASP A O 1
ATOM 856 N N . SER A 1 117 ? -10.064 -7.305 22.016 1.00 51.59 117 SER A N 1
ATOM 857 C CA . SER A 1 117 ? -9.395 -7.413 23.322 1.00 51.59 117 SER A CA 1
ATOM 858 C C . SER A 1 117 ? -10.045 -6.587 24.438 1.00 51.59 117 SER A C 1
ATOM 860 O O . SER A 1 117 ? -9.538 -6.556 25.556 1.00 51.59 117 SER A O 1
ATOM 862 N N . GLY A 1 118 ? -11.139 -5.872 24.155 1.00 51.75 118 GLY A N 1
ATOM 863 C CA . GLY A 1 118 ? -11.730 -4.903 25.080 1.00 51.75 118 GLY A CA 1
ATOM 864 C C . GLY A 1 118 ? -10.891 -3.633 25.309 1.00 51.75 118 GLY A C 1
ATOM 865 O O . GLY A 1 118 ? -11.304 -2.755 26.067 1.00 51.75 118 GLY A O 1
ATOM 866 N N . GLU A 1 119 ? -9.744 -3.487 24.632 1.00 51.09 119 GLU A N 1
ATOM 867 C CA . GLU A 1 119 ? -8.896 -2.294 24.696 1.00 51.09 119 GLU A CA 1
ATOM 868 C C . GLU A 1 119 ? -9.139 -1.363 23.500 1.00 51.09 119 GLU A C 1
ATOM 870 O O . GLU A 1 119 ? -9.075 -1.760 22.335 1.00 51.09 119 GLU A O 1
ATOM 875 N N . ILE A 1 120 ? -9.383 -0.083 23.785 1.00 55.75 120 ILE A N 1
ATOM 876 C CA . ILE A 1 120 ? -9.394 0.977 22.774 1.00 55.75 120 ILE A CA 1
ATOM 877 C C . ILE A 1 120 ? -7.951 1.473 22.659 1.00 55.75 120 ILE A C 1
ATOM 879 O O . ILE A 1 120 ? -7.406 1.996 23.630 1.00 55.75 120 ILE A O 1
ATOM 883 N N . ALA A 1 121 ? -7.335 1.355 21.479 1.00 51.75 121 ALA A N 1
ATOM 884 C CA . ALA A 1 121 ? -5.942 1.753 21.225 1.00 51.75 121 ALA A CA 1
ATOM 885 C C . ALA A 1 121 ? -5.593 3.199 21.661 1.00 51.75 121 ALA A C 1
ATOM 887 O O . ALA A 1 121 ? -4.425 3.513 21.876 1.00 51.75 121 ALA A O 1
ATOM 888 N N . ALA A 1 122 ? -6.598 4.063 21.841 1.00 52.59 122 ALA A N 1
ATOM 889 C CA . ALA A 1 122 ? -6.458 5.435 22.328 1.00 52.59 122 ALA A CA 1
ATOM 890 C C . ALA A 1 122 ? -6.216 5.564 23.849 1.00 52.59 122 ALA A C 1
ATOM 892 O O . ALA A 1 122 ? -5.835 6.633 24.316 1.00 52.59 122 ALA A O 1
ATOM 893 N N . ILE A 1 123 ? -6.417 4.503 24.637 1.00 49.12 123 ILE A N 1
ATOM 894 C CA . ILE A 1 123 ? -6.355 4.545 26.102 1.00 49.12 123 ILE A CA 1
ATOM 895 C C . ILE A 1 123 ? -5.206 3.653 26.591 1.00 49.12 123 ILE A C 1
ATOM 897 O O . ILE A 1 123 ? -5.392 2.705 27.346 1.00 49.12 123 ILE A O 1
ATOM 901 N N . LYS A 1 124 ? -3.965 3.963 26.200 1.00 44.09 124 LYS A N 1
ATOM 902 C CA . LYS A 1 124 ? -2.813 3.523 26.998 1.00 44.09 124 LYS A CA 1
ATOM 903 C C . LYS A 1 124 ? -2.797 4.391 28.256 1.00 44.09 124 LYS A C 1
ATOM 905 O O . LYS A 1 124 ? -2.093 5.396 28.313 1.00 44.09 124 LYS A O 1
ATOM 910 N N . HIS A 1 125 ? -3.615 4.045 29.250 1.00 46.28 125 HIS A N 1
ATOM 911 C CA . HIS A 1 125 ? -3.406 4.554 30.598 1.00 46.28 125 HIS A CA 1
ATOM 912 C C . HIS A 1 125 ? -2.004 4.115 31.007 1.00 46.28 125 HIS A C 1
ATOM 914 O O . HIS A 1 125 ? -1.726 2.926 31.169 1.00 46.28 125 HIS A O 1
ATOM 920 N N . ALA A 1 126 ? -1.093 5.084 31.120 1.00 56.31 126 ALA A N 1
ATOM 921 C CA . ALA A 1 126 ? 0.062 4.906 31.976 1.00 56.31 126 ALA A CA 1
ATOM 922 C C . ALA A 1 126 ? -0.476 4.351 33.304 1.00 56.31 126 ALA A C 1
ATOM 924 O O . ALA A 1 126 ? -1.467 4.898 33.800 1.00 56.31 126 ALA A O 1
ATOM 925 N N . PRO A 1 127 ? 0.084 3.251 33.838 1.00 51.72 127 PRO A N 1
ATOM 926 C CA . PRO A 1 127 ? -0.382 2.718 35.104 1.00 51.72 127 PRO A CA 1
ATOM 927 C C . PRO A 1 127 ? -0.359 3.871 36.101 1.00 51.72 127 PRO A C 1
ATOM 929 O O . PRO A 1 127 ? 0.687 4.496 36.297 1.00 51.72 127 PRO A O 1
ATOM 932 N N . LEU A 1 128 ? -1.527 4.203 36.658 1.00 59.44 128 LEU A N 1
ATOM 933 C CA . LEU A 1 128 ? -1.609 5.123 37.778 1.00 59.44 128 LEU A CA 1
ATOM 934 C C . LEU A 1 128 ? -0.742 4.493 38.856 1.00 59.44 128 LEU A C 1
ATOM 936 O O . LEU A 1 128 ? -1.123 3.491 39.459 1.00 59.44 128 LEU A O 1
ATOM 940 N N . ARG A 1 129 ? 0.472 5.025 39.025 1.00 60.09 129 ARG A N 1
ATOM 941 C CA . ARG A 1 129 ? 1.317 4.697 40.161 1.00 60.09 129 ARG A CA 1
ATOM 942 C C . ARG A 1 129 ? 0.429 4.980 41.374 1.00 60.09 129 ARG A C 1
ATOM 944 O O . ARG A 1 129 ? 0.018 6.136 41.513 1.00 60.09 129 ARG A O 1
ATOM 951 N N . PRO A 1 130 ? 0.074 3.972 42.193 1.00 55.03 130 PRO A N 1
ATOM 952 C CA . PRO A 1 130 ? -0.630 4.232 43.434 1.00 55.03 130 PRO A CA 1
ATOM 953 C C . PRO A 1 130 ? 0.162 5.311 44.156 1.00 55.03 130 PRO A C 1
ATOM 955 O O . PRO A 1 130 ? 1.397 5.244 44.174 1.00 55.03 130 PRO A O 1
ATOM 958 N N . ALA A 1 131 ? -0.552 6.343 44.605 1.00 61.19 131 ALA A N 1
ATOM 959 C CA . ALA A 1 131 ? 0.007 7.499 45.276 1.00 61.19 131 ALA A CA 1
ATOM 960 C C . ALA A 1 131 ? 1.162 7.051 46.171 1.00 61.19 131 ALA A C 1
ATOM 962 O O . ALA A 1 131 ? 0.989 6.149 46.992 1.00 61.19 131 ALA A O 1
ATOM 963 N N . GLN A 1 132 ? 2.345 7.632 45.957 1.00 59.88 132 GLN A N 1
ATOM 964 C CA . GLN A 1 132 ? 3.442 7.491 46.897 1.00 59.88 132 GLN A CA 1
ATOM 965 C C . GLN A 1 132 ? 2.894 7.879 48.266 1.00 59.88 132 GLN A C 1
ATOM 967 O O . GLN A 1 132 ? 2.629 9.048 48.536 1.00 59.88 132 GLN A O 1
ATOM 972 N N . GLN A 1 133 ? 2.651 6.867 49.089 1.00 59.62 133 GLN A N 1
ATOM 973 C CA . GLN A 1 133 ? 2.323 7.038 50.483 1.00 59.62 133 GLN A CA 1
ATOM 974 C C . GLN A 1 133 ? 3.533 7.741 51.107 1.00 59.62 133 GLN A C 1
ATOM 976 O O . GLN A 1 133 ? 4.647 7.226 50.965 1.00 59.62 133 GLN A O 1
ATOM 981 N N . PRO A 1 134 ? 3.372 8.942 51.692 1.00 61.34 134 PRO A N 1
ATOM 982 C CA . PRO A 1 134 ? 4.503 9.672 52.238 1.00 61.34 134 PRO A CA 1
ATOM 983 C C . PRO A 1 134 ? 5.181 8.803 53.310 1.00 61.34 134 PRO A C 1
ATOM 985 O O . PRO A 1 134 ? 4.499 8.316 54.217 1.00 61.34 134 PRO A O 1
ATOM 988 N N . PRO A 1 135 ? 6.498 8.562 53.209 1.00 61.38 135 PRO A N 1
ATOM 989 C CA . PRO A 1 135 ? 7.222 7.822 54.228 1.00 61.38 135 PRO A CA 1
ATOM 990 C C . PRO A 1 135 ? 7.283 8.688 55.491 1.00 61.38 135 PRO A C 1
ATOM 992 O O . PRO A 1 135 ? 8.000 9.685 55.512 1.00 61.38 135 PRO A O 1
ATOM 995 N N . GLY A 1 136 ? 6.511 8.337 56.527 1.00 65.81 136 GLY A N 1
ATOM 996 C CA . GLY A 1 136 ? 6.699 8.926 57.862 1.00 65.81 136 GLY A CA 1
ATOM 997 C C . GLY A 1 136 ? 5.464 9.266 58.700 1.00 65.81 136 GLY A C 1
ATOM 998 O O . GLY A 1 136 ? 5.591 10.087 59.599 1.00 65.81 136 GLY A O 1
ATOM 999 N N . ALA A 1 137 ? 4.287 8.681 58.452 1.00 60.06 137 ALA A N 1
ATOM 1000 C CA . ALA A 1 137 ? 3.094 8.905 59.292 1.00 60.06 137 ALA A CA 1
ATOM 1001 C C . ALA A 1 137 ? 2.685 7.685 60.151 1.00 60.06 137 ALA A C 1
ATOM 1003 O O . ALA A 1 137 ? 1.521 7.548 60.519 1.00 60.06 137 ALA A O 1
ATOM 1004 N N . LEU A 1 138 ? 3.637 6.805 60.467 1.00 63.12 138 LEU A N 1
ATOM 1005 C CA . LEU A 1 138 ? 3.605 5.930 61.645 1.00 63.12 138 LEU A CA 1
ATOM 1006 C C . LEU A 1 138 ? 4.833 6.359 62.475 1.00 63.12 138 LEU A C 1
ATOM 1008 O O . LEU A 1 138 ? 5.937 6.329 61.946 1.00 63.12 138 LEU A O 1
ATOM 1012 N N . GLY A 1 139 ? 4.746 6.941 63.670 1.00 64.06 139 GLY A N 1
ATOM 1013 C CA . GLY A 1 139 ? 3.678 6.837 64.660 1.00 64.06 139 GLY A CA 1
ATOM 1014 C C . GLY A 1 139 ? 3.936 5.736 65.691 1.00 64.06 139 GLY A C 1
ATOM 1015 O O . GLY A 1 139 ? 2.975 5.161 66.186 1.00 64.06 139 GLY A O 1
ATOM 1016 N N . ASP A 1 140 ? 5.203 5.464 66.008 1.00 57.84 140 ASP A N 1
ATOM 1017 C CA . ASP A 1 140 ? 5.652 4.474 66.990 1.00 57.84 140 ASP A CA 1
ATOM 1018 C C . ASP A 1 140 ? 6.713 5.227 67.821 1.00 57.84 140 ASP A C 1
ATOM 1020 O O . ASP A 1 140 ? 7.699 5.697 67.258 1.00 57.84 140 ASP A O 1
ATOM 1024 N N . GLY A 1 141 ? 6.507 5.591 69.087 1.00 58.62 141 GLY A N 1
ATOM 1025 C CA . GLY A 1 141 ? 6.120 4.759 70.223 1.00 58.62 141 GLY A CA 1
ATOM 1026 C C . GLY A 1 141 ? 7.232 4.898 71.255 1.00 58.62 141 GLY A C 1
ATOM 1027 O O . GLY A 1 141 ? 8.255 4.208 71.076 1.00 58.62 141 GLY A O 1
#

Radius of gyration: 24.84 Å; chains: 1; bounding box: 44×24×97 Å